Protein AF-A0A9E2KYR6-F1 (afdb_monomer_lite)

Secondary structure (DSSP, 8-state):
--------HHHHS--EETTEEHHHHHHHHHHHHHHHHHH--GGGHHHHHHHHHHHHHHHHH-TTHHHHHHHHHHHHHH--

Sequence (80 aa):
MNTKMPLYRGMTIDKTVRGLPRNIFYSLCMAGIISVAVFNNIYILIPFLLIYFILRTINKKDSKMLENFIRRSLKKYISY

InterPro domains:
  IPR007792 Type IV secretion system VirB3/TrbD-like [PF05101] (5-69)

Structure (mmCIF, N/CA/C/O backbone):
data_AF-A0A9E2KYR6-F1
#
_entry.id   AF-A0A9E2KYR6-F1
#
loop_
_atom_site.group_PDB
_atom_site.id
_atom_site.type_symbol
_atom_site.label_atom_id
_atom_site.label_alt_id
_atom_site.label_comp_id
_atom_site.label_asym_id
_atom_site.label_entity_id
_atom_site.label_seq_id
_atom_site.pdbx_PDB_ins_code
_atom_site.Cartn_x
_atom_site.Cartn_y
_atom_site.Cartn_z
_atom_site.occupancy
_atom_site.B_iso_or_equiv
_atom_site.auth_seq_id
_atom_site.auth_comp_id
_atom_site.auth_asym_id
_atom_site.auth_atom_id
_atom_site.pdbx_PDB_model_num
ATOM 1 N N . MET A 1 1 ? 20.192 -24.943 -34.863 1.00 42.03 1 MET A N 1
ATOM 2 C CA . MET A 1 1 ? 18.991 -24.079 -34.864 1.00 42.03 1 MET A CA 1
ATOM 3 C C . MET A 1 1 ? 18.874 -23.470 -33.470 1.00 42.03 1 MET A C 1
ATOM 5 O O . MET A 1 1 ? 18.751 -24.217 -32.512 1.00 42.03 1 MET A O 1
ATOM 9 N N . ASN A 1 2 ? 19.078 -22.158 -33.323 1.00 49.44 2 ASN A N 1
ATOM 10 C CA . ASN A 1 2 ? 19.160 -21.495 -32.016 1.00 49.44 2 ASN A CA 1
ATOM 11 C C . ASN A 1 2 ? 17.734 -21.217 -31.507 1.00 49.44 2 ASN A C 1
ATOM 13 O O . ASN A 1 2 ? 17.130 -20.210 -31.874 1.00 49.44 2 ASN A O 1
ATOM 17 N N . THR A 1 3 ? 17.161 -22.148 -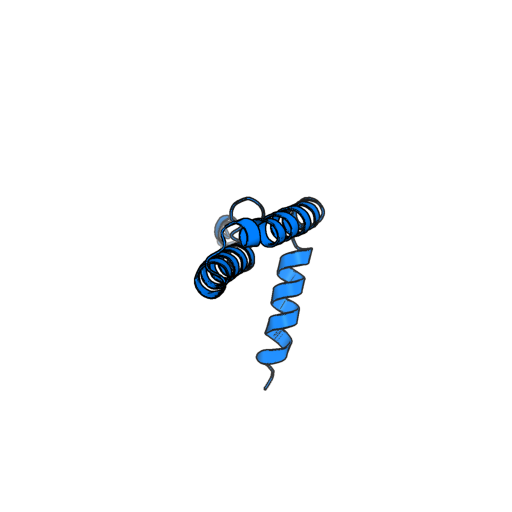30.742 1.00 55.19 3 THR A N 1
ATOM 18 C CA . THR A 1 3 ? 15.816 -22.041 -30.153 1.00 55.19 3 THR A CA 1
ATOM 19 C C . THR A 1 3 ? 15.809 -21.004 -29.034 1.00 55.19 3 THR A C 1
ATOM 21 O O . THR A 1 3 ? 15.842 -21.327 -27.849 1.00 55.19 3 THR A O 1
ATOM 24 N N . LYS A 1 4 ? 15.767 -19.724 -29.407 1.00 59.19 4 LYS A N 1
ATOM 25 C CA . LYS A 1 4 ? 15.447 -18.645 -28.475 1.00 59.19 4 LYS A CA 1
ATOM 26 C C . LYS A 1 4 ? 13.949 -18.727 -28.178 1.00 59.19 4 LYS A C 1
ATOM 28 O O . LYS A 1 4 ? 13.138 -18.261 -28.972 1.00 59.19 4 LYS A O 1
ATOM 33 N N . MET A 1 5 ? 13.588 -19.366 -27.065 1.00 65.19 5 MET A N 1
ATOM 34 C CA . MET A 1 5 ? 12.225 -19.333 -26.526 1.00 65.19 5 MET A CA 1
ATOM 35 C C . MET A 1 5 ? 11.780 -17.866 -26.401 1.00 65.19 5 MET A C 1
ATOM 37 O O . MET A 1 5 ? 12.487 -17.085 -25.753 1.00 65.19 5 MET A O 1
ATOM 41 N N . PRO A 1 6 ? 10.650 -17.454 -27.004 1.00 58.84 6 PRO A N 1
ATOM 42 C CA . PRO A 1 6 ? 10.132 -16.110 -26.819 1.00 58.84 6 PRO A CA 1
ATOM 43 C C . PRO A 1 6 ? 9.658 -15.993 -25.371 1.00 58.84 6 PRO A C 1
ATOM 45 O O . PRO A 1 6 ? 8.584 -16.467 -25.008 1.00 58.84 6 PRO A O 1
ATOM 48 N N . LEU A 1 7 ? 10.487 -15.389 -24.520 1.00 58.25 7 LEU A N 1
ATOM 49 C CA . LEU A 1 7 ? 10.090 -14.998 -23.174 1.00 58.25 7 LEU A CA 1
ATOM 50 C C . LEU A 1 7 ? 8.886 -14.065 -23.308 1.00 58.25 7 LEU A C 1
ATOM 52 O O . LEU A 1 7 ? 9.013 -12.920 -23.748 1.00 58.25 7 LEU A O 1
ATOM 56 N N . TYR A 1 8 ? 7.707 -14.582 -22.960 1.00 54.25 8 TYR A N 1
ATOM 57 C CA . TYR A 1 8 ? 6.479 -13.810 -22.867 1.00 54.25 8 TYR A CA 1
ATOM 58 C C . TYR A 1 8 ? 6.737 -12.643 -21.913 1.00 54.25 8 TYR A C 1
ATOM 60 O O . TYR A 1 8 ? 6.755 -12.817 -20.695 1.00 54.25 8 TYR A O 1
ATOM 68 N N . ARG A 1 9 ? 6.933 -11.436 -22.464 1.00 51.41 9 ARG A N 1
ATOM 69 C CA . ARG A 1 9 ? 7.186 -10.208 -21.687 1.00 51.41 9 ARG A CA 1
ATOM 70 C C . ARG A 1 9 ? 6.142 -9.996 -20.587 1.00 51.41 9 ARG A C 1
ATOM 72 O O . ARG A 1 9 ? 6.475 -9.443 -19.548 1.00 51.41 9 ARG A O 1
ATOM 79 N N . GLY A 1 10 ? 4.917 -10.496 -20.774 1.00 52.25 10 GLY A N 1
ATOM 80 C CA . GLY A 1 10 ? 3.843 -10.475 -19.777 1.00 52.25 10 GLY A CA 1
ATOM 81 C C . GLY A 1 10 ? 4.133 -11.226 -18.471 1.00 52.25 10 GLY A C 1
ATOM 82 O O . GLY A 1 10 ? 3.589 -10.847 -17.441 1.00 52.25 10 GLY A O 1
ATOM 83 N N . MET A 1 11 ? 5.000 -12.247 -18.476 1.00 50.66 11 MET A N 1
ATOM 84 C CA . MET A 1 11 ? 5.409 -12.951 -17.248 1.00 50.66 11 MET A CA 1
ATOM 85 C C . MET A 1 11 ? 6.438 -12.165 -16.429 1.00 50.66 11 MET A C 1
ATOM 87 O O . MET A 1 11 ? 6.504 -12.334 -15.216 1.00 50.66 11 MET A O 1
ATOM 91 N N . THR A 1 12 ? 7.216 -11.298 -17.079 1.00 52.56 12 THR A N 1
ATOM 92 C CA . THR A 1 12 ? 8.239 -10.449 -16.445 1.00 52.56 12 THR A CA 1
ATOM 93 C C . THR A 1 12 ? 7.738 -9.057 -16.069 1.00 52.56 12 THR A C 1
ATOM 95 O O . THR A 1 12 ? 8.500 -8.286 -15.499 1.00 52.56 12 THR A O 1
ATOM 98 N N . ILE A 1 13 ? 6.498 -8.697 -16.418 1.00 54.53 13 ILE A N 1
ATOM 99 C CA . ILE A 1 13 ? 5.920 -7.415 -16.008 1.00 54.53 13 ILE A CA 1
ATOM 100 C C . ILE A 1 13 ? 5.450 -7.560 -14.567 1.00 54.53 13 ILE A C 1
ATOM 102 O O . ILE A 1 13 ? 4.531 -8.330 -14.272 1.00 54.53 13 ILE A O 1
ATOM 106 N N . ASP A 1 14 ? 6.073 -6.792 -13.680 1.00 56.97 14 ASP A N 1
ATOM 107 C CA . ASP A 1 14 ? 5.662 -6.691 -12.291 1.00 56.97 14 ASP A CA 1
ATOM 108 C C . ASP A 1 14 ? 4.180 -6.337 -12.228 1.00 56.97 14 ASP A C 1
ATOM 110 O O . ASP A 1 14 ? 3.727 -5.316 -12.756 1.00 56.97 14 ASP A O 1
ATOM 114 N N . LYS A 1 15 ? 3.399 -7.244 -11.628 1.00 64.56 15 LYS A N 1
ATOM 115 C CA . LYS A 1 15 ? 1.947 -7.110 -11.497 1.00 64.56 15 LYS A CA 1
ATOM 116 C C . LYS A 1 15 ? 1.668 -5.905 -10.605 1.00 64.56 15 LYS A C 1
ATOM 118 O O . LYS A 1 15 ? 1.599 -6.018 -9.382 1.00 64.56 15 LYS A O 1
ATOM 123 N N . THR A 1 16 ? 1.537 -4.739 -11.218 1.00 68.62 16 THR A N 1
ATOM 124 C CA . THR A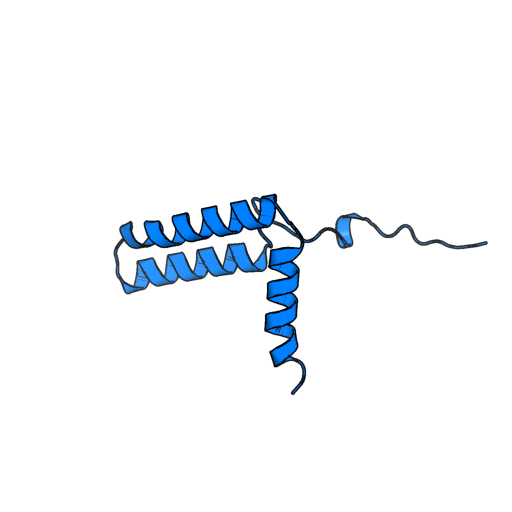 1 16 ? 1.116 -3.515 -10.551 1.00 68.62 16 THR A CA 1
ATOM 125 C C . THR A 1 16 ? -0.401 -3.398 -10.640 1.00 68.62 16 THR A C 1
ATOM 127 O O . THR A 1 16 ? -1.015 -3.674 -11.668 1.00 68.62 16 THR A O 1
ATOM 130 N N . VAL A 1 17 ? -1.033 -3.019 -9.536 1.00 69.62 17 VAL A N 1
ATOM 131 C CA . VAL A 1 17 ? -2.467 -2.743 -9.448 1.00 69.62 17 VAL A CA 1
ATOM 132 C C . VAL A 1 17 ? -2.612 -1.258 -9.146 1.00 69.62 17 VAL A C 1
ATOM 134 O O . VAL A 1 17 ? -2.014 -0.755 -8.198 1.00 69.62 17 VAL A O 1
ATOM 137 N N . ARG A 1 18 ? -3.361 -0.533 -9.990 1.00 70.38 18 ARG A N 1
ATOM 138 C CA . ARG A 1 18 ? -3.579 0.926 -9.873 1.00 70.38 18 ARG A CA 1
ATOM 139 C C . ARG A 1 18 ? -2.285 1.759 -9.740 1.00 70.38 18 ARG A C 1
ATOM 141 O O . ARG A 1 18 ? -2.295 2.851 -9.176 1.00 70.38 18 ARG A O 1
ATOM 148 N N . GLY A 1 19 ? -1.178 1.275 -10.308 1.00 72.00 19 GLY A N 1
ATOM 149 C CA . GLY A 1 19 ? 0.112 1.968 -10.293 1.00 72.00 19 GLY A CA 1
ATOM 150 C C . GLY A 1 19 ? 0.954 1.739 -9.036 1.00 72.00 19 GLY A C 1
ATOM 151 O O . GLY A 1 19 ? 1.898 2.490 -8.825 1.00 72.00 19 GLY A O 1
ATOM 152 N N . LEU A 1 20 ? 0.644 0.722 -8.225 1.00 78.06 20 LEU A N 1
ATOM 153 C CA . LEU A 1 20 ? 1.484 0.223 -7.129 1.00 78.06 20 LEU A CA 1
ATOM 154 C C . LEU A 1 20 ? 1.740 -1.279 -7.287 1.00 78.06 20 LEU A C 1
ATOM 156 O O . LEU A 1 20 ? 0.898 -1.967 -7.864 1.00 78.06 20 LEU A O 1
ATOM 160 N N . PRO A 1 21 ? 2.845 -1.830 -6.759 1.00 81.00 21 PRO A N 1
ATOM 161 C CA . PRO A 1 21 ? 3.029 -3.275 -6.694 1.00 81.00 21 PRO A CA 1
ATOM 162 C C . PRO A 1 21 ? 1.856 -3.938 -5.969 1.00 81.00 21 PRO A C 1
ATOM 164 O O . PRO A 1 21 ? 1.443 -3.484 -4.898 1.00 81.00 21 PRO A O 1
ATOM 167 N N . ARG A 1 22 ? 1.333 -5.028 -6.543 1.00 80.81 22 ARG A N 1
ATOM 168 C CA . ARG A 1 22 ? 0.148 -5.744 -6.047 1.00 80.81 22 ARG A CA 1
ATOM 169 C C . ARG A 1 22 ? 0.180 -5.989 -4.535 1.00 80.81 22 ARG A C 1
ATOM 171 O O . ARG A 1 22 ? -0.814 -5.750 -3.858 1.00 80.81 22 ARG A O 1
ATOM 178 N N . ASN A 1 23 ? 1.320 -6.436 -4.015 1.00 79.56 23 ASN A N 1
ATOM 179 C CA . ASN A 1 23 ? 1.465 -6.806 -2.607 1.00 79.56 23 ASN A CA 1
ATOM 180 C C . ASN A 1 23 ? 1.311 -5.600 -1.670 1.00 79.56 23 ASN A C 1
ATOM 182 O O . ASN A 1 23 ? 0.638 -5.718 -0.652 1.00 79.56 23 ASN A O 1
ATOM 186 N N . ILE A 1 24 ? 1.872 -4.440 -2.038 1.00 81.81 24 ILE A N 1
ATOM 187 C CA . ILE A 1 24 ? 1.738 -3.197 -1.258 1.00 81.81 24 ILE A CA 1
ATOM 188 C C . ILE A 1 24 ? 0.303 -2.688 -1.309 1.00 81.81 24 ILE A C 1
ATOM 190 O O . ILE A 1 24 ? -0.232 -2.241 -0.302 1.00 81.81 24 ILE A O 1
ATOM 194 N N . PHE A 1 25 ? -0.334 -2.752 -2.478 1.00 84.75 25 PHE A N 1
ATOM 195 C CA . PHE A 1 25 ? -1.712 -2.295 -2.608 1.00 84.75 25 PHE A CA 1
ATOM 196 C C . PHE A 1 25 ? -2.658 -3.110 -1.713 1.00 84.75 25 PHE A C 1
ATOM 198 O O . PHE A 1 25 ? -3.431 -2.537 -0.948 1.00 84.75 25 PHE A O 1
ATOM 205 N N . TYR A 1 26 ? -2.558 -4.443 -1.751 1.00 85.12 26 TYR A 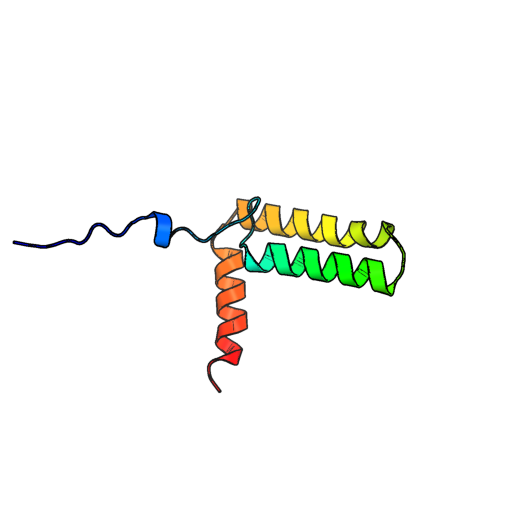N 1
ATOM 206 C CA . TYR A 1 26 ? -3.401 -5.303 -0.919 1.00 85.12 26 TYR A CA 1
ATOM 207 C C . TYR A 1 26 ? -3.091 -5.190 0.574 1.00 85.12 26 TYR A C 1
ATOM 209 O O . TYR A 1 26 ? -4.032 -5.193 1.365 1.00 85.12 26 TYR A O 1
ATOM 217 N N . SER A 1 27 ? -1.821 -5.047 0.971 1.00 86.25 27 SER A N 1
ATOM 218 C CA . SER A 1 27 ? -1.482 -4.843 2.384 1.00 86.25 27 SER A CA 1
ATOM 219 C C . SER A 1 27 ? -2.041 -3.523 2.913 1.00 86.25 27 SER A C 1
ATOM 221 O O . SER A 1 27 ? -2.580 -3.497 4.017 1.00 86.25 27 SER A O 1
ATOM 223 N N . LEU A 1 28 ? -2.003 -2.455 2.109 1.00 87.06 28 LEU A N 1
ATOM 224 C CA . LEU A 1 28 ? -2.577 -1.161 2.474 1.00 87.06 28 LEU A CA 1
ATOM 225 C C . LEU A 1 28 ? -4.102 -1.240 2.644 1.00 87.06 28 LEU A C 1
ATOM 227 O O . LEU A 1 28 ? -4.640 -0.709 3.613 1.00 87.06 28 LEU A O 1
ATOM 231 N N . CYS A 1 29 ? -4.796 -1.929 1.732 1.00 87.25 29 CYS A N 1
ATOM 232 C CA . CYS A 1 29 ? -6.242 -2.139 1.830 1.00 87.25 29 CYS A CA 1
ATOM 233 C C . CYS A 1 29 ? -6.620 -2.961 3.066 1.00 87.25 29 CYS A C 1
ATOM 235 O O . CYS A 1 29 ? -7.534 -2.575 3.790 1.00 87.25 29 CYS A O 1
ATOM 237 N N . MET A 1 30 ? -5.912 -4.063 3.331 1.00 89.75 30 MET A N 1
ATOM 238 C CA . MET A 1 30 ? -6.156 -4.890 4.516 1.00 89.75 30 MET A CA 1
ATOM 239 C C . MET A 1 30 ? -5.921 -4.107 5.808 1.00 89.75 30 MET A C 1
ATOM 241 O O . MET A 1 30 ? -6.780 -4.105 6.685 1.00 89.75 30 MET A O 1
ATOM 245 N N . ALA A 1 31 ? -4.803 -3.381 5.902 1.00 88.56 31 ALA A N 1
ATOM 246 C CA . ALA A 1 31 ? -4.505 -2.542 7.058 1.00 88.56 31 ALA A CA 1
ATOM 247 C C . ALA A 1 31 ? -5.574 -1.457 7.270 1.00 88.56 31 ALA A C 1
ATOM 249 O O . ALA A 1 31 ? -5.993 -1.233 8.403 1.00 88.56 31 ALA A O 1
ATOM 250 N N . GLY A 1 32 ? -6.066 -0.839 6.191 1.00 87.50 32 GLY A N 1
ATOM 251 C CA . GLY A 1 32 ? -7.157 0.133 6.253 1.00 87.50 32 GLY A CA 1
ATOM 252 C C . GLY A 1 32 ? -8.463 -0.470 6.777 1.00 87.50 32 GLY A C 1
ATOM 253 O O . GLY A 1 32 ? -9.074 0.099 7.676 1.00 87.50 32 GLY A O 1
ATOM 254 N N . ILE A 1 33 ? -8.868 -1.642 6.273 1.00 88.25 33 ILE A N 1
ATOM 255 C CA . ILE A 1 33 ? -10.089 -2.336 6.722 1.00 88.25 33 ILE A CA 1
ATOM 256 C C . ILE A 1 33 ? -9.984 -2.723 8.202 1.00 88.25 33 ILE A C 1
ATOM 258 O O . ILE A 1 33 ? -10.907 -2.453 8.968 1.00 88.25 33 ILE A O 1
ATOM 262 N N . ILE A 1 34 ? -8.853 -3.306 8.617 1.00 89.94 34 ILE A N 1
ATOM 263 C CA . ILE A 1 34 ? -8.612 -3.681 10.018 1.00 89.94 34 ILE A CA 1
ATOM 264 C C . ILE A 1 34 ? -8.654 -2.439 10.909 1.00 89.94 34 ILE A C 1
ATOM 266 O O . ILE A 1 34 ? -9.286 -2.452 11.959 1.00 89.94 34 ILE A O 1
ATOM 270 N N . SER A 1 35 ? -8.023 -1.346 10.483 1.00 86.94 35 SER A N 1
ATOM 271 C CA . SER A 1 35 ? -7.998 -0.107 11.255 1.00 86.94 35 SER A CA 1
ATOM 272 C C . SER A 1 35 ? -9.400 0.489 11.430 1.00 86.94 35 SER A C 1
ATOM 274 O O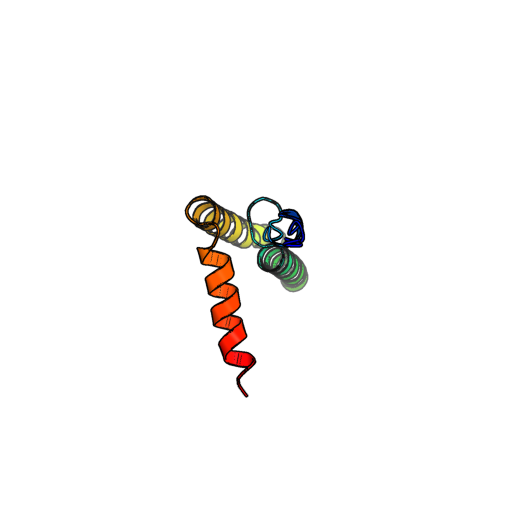 . SER A 1 35 ? -9.776 0.846 12.544 1.00 86.94 35 SER A O 1
ATOM 276 N N . VAL A 1 36 ? -10.223 0.506 10.378 1.00 88.12 36 VAL A N 1
ATOM 277 C CA . VAL A 1 36 ? -11.626 0.938 10.489 1.00 88.12 36 VAL A CA 1
ATOM 278 C C . VAL A 1 36 ? -12.417 0.024 11.423 1.00 88.12 36 VAL A C 1
ATOM 280 O O . VAL A 1 36 ? -13.185 0.530 12.233 1.00 88.12 36 VAL A O 1
ATOM 283 N N . ALA A 1 37 ? -12.210 -1.293 11.361 1.00 88.19 37 ALA A N 1
ATOM 284 C CA . ALA A 1 37 ? -12.897 -2.245 12.234 1.00 88.19 37 ALA A CA 1
ATOM 285 C C . ALA A 1 37 ? -12.516 -2.081 13.718 1.00 88.19 37 ALA A C 1
ATOM 287 O O . ALA A 1 37 ? -13.379 -2.182 14.582 1.00 88.19 37 ALA A O 1
ATOM 288 N N . VAL A 1 38 ? -11.243 -1.799 14.019 1.00 90.69 38 VAL A N 1
ATOM 289 C CA . VAL A 1 38 ? -10.741 -1.649 15.399 1.00 90.69 38 VAL A CA 1
ATOM 290 C C . VAL A 1 38 ? -11.235 -0.361 16.048 1.00 90.69 38 VAL A C 1
ATOM 292 O O . VAL A 1 38 ? -11.649 -0.359 17.202 1.00 90.69 38 VAL A O 1
ATOM 295 N N . PHE A 1 39 ? -11.181 0.746 15.315 1.00 89.25 39 PHE A N 1
ATOM 296 C CA . PHE A 1 39 ? -11.514 2.061 15.858 1.00 89.25 39 PHE A CA 1
ATOM 297 C C . PHE A 1 39 ? -12.959 2.489 15.570 1.00 89.25 39 PHE A C 1
ATOM 299 O O . PHE A 1 39 ? -13.385 3.550 16.023 1.00 89.25 39 PHE A O 1
ATOM 306 N N . ASN A 1 40 ? -13.691 1.688 14.789 1.00 87.06 40 ASN A N 1
ATOM 307 C CA . ASN A 1 40 ? -15.070 1.906 14.351 1.00 87.06 40 ASN A CA 1
ATOM 308 C C . ASN A 1 40 ? -15.332 3.318 13.795 1.00 87.06 40 ASN A C 1
ATOM 310 O O . ASN A 1 40 ? -16.412 3.885 13.948 1.00 87.06 40 ASN A O 1
ATOM 314 N N . ASN A 1 41 ? -14.311 3.915 13.179 1.00 86.50 41 ASN A N 1
ATOM 315 C CA . ASN A 1 41 ? -14.349 5.286 12.703 1.00 86.50 41 ASN A CA 1
ATOM 316 C C . ASN A 1 41 ? -13.813 5.360 11.273 1.00 86.50 41 ASN A C 1
ATOM 318 O O . ASN A 1 41 ? -12.652 5.056 10.998 1.00 86.50 41 ASN A O 1
ATOM 322 N N . ILE A 1 42 ? -14.672 5.802 10.354 1.00 84.25 42 ILE A N 1
ATOM 323 C CA . ILE A 1 42 ? -14.362 5.870 8.926 1.00 84.25 42 ILE A CA 1
ATOM 324 C C . ILE A 1 42 ? -13.324 6.952 8.593 1.00 84.25 42 ILE A C 1
ATOM 326 O O . ILE A 1 42 ? -12.602 6.821 7.605 1.00 84.25 42 ILE A O 1
ATOM 330 N N . TYR A 1 43 ? -13.178 7.983 9.438 1.00 86.50 43 TYR A N 1
ATOM 331 C CA . TYR A 1 43 ? -12.185 9.048 9.248 1.00 86.50 43 TYR A CA 1
ATOM 332 C C . TYR A 1 43 ? -10.746 8.529 9.307 1.00 86.50 43 TYR A C 1
ATOM 334 O O . TYR A 1 43 ? -9.827 9.160 8.788 1.00 86.50 43 TYR A O 1
ATOM 342 N N . ILE A 1 44 ? -10.542 7.335 9.859 1.00 85.94 44 ILE A N 1
ATOM 343 C CA . ILE A 1 44 ? -9.233 6.691 9.925 1.00 85.94 44 ILE A CA 1
ATOM 344 C C . ILE A 1 44 ? -8.751 6.229 8.550 1.00 85.94 44 ILE A C 1
ATOM 346 O O . ILE A 1 44 ? -7.558 6.030 8.374 1.00 85.94 44 ILE A O 1
ATOM 350 N N . LEU A 1 45 ? -9.605 6.177 7.523 1.00 85.00 45 LEU A N 1
ATOM 351 C CA . LEU A 1 45 ? -9.161 5.954 6.141 1.00 85.00 45 LEU A CA 1
ATOM 352 C C . LEU A 1 45 ? -8.354 7.126 5.561 1.00 85.00 45 LEU A C 1
ATOM 354 O O . LEU A 1 45 ? -7.576 6.917 4.630 1.00 85.00 45 LEU A O 1
ATOM 358 N N . ILE A 1 46 ? -8.502 8.343 6.098 1.00 87.38 46 ILE A N 1
ATOM 359 C CA . ILE A 1 46 ? -7.809 9.548 5.615 1.00 87.38 46 ILE A CA 1
ATOM 360 C C . ILE A 1 46 ? -6.277 9.377 5.620 1.00 87.38 46 ILE A C 1
ATOM 362 O O . ILE A 1 46 ? -5.662 9.585 4.568 1.00 87.38 46 ILE A O 1
ATOM 366 N N . PRO A 1 47 ? -5.624 8.953 6.722 1.00 88.00 47 PRO A N 1
ATOM 367 C CA . PRO A 1 47 ? -4.183 8.703 6.711 1.00 88.00 47 PRO A CA 1
ATOM 368 C C . PRO A 1 47 ? -3.773 7.590 5.735 1.00 88.00 47 PRO A C 1
ATOM 370 O O . PRO A 1 47 ? -2.743 7.719 5.075 1.00 88.00 47 PRO A O 1
ATOM 373 N N . PHE A 1 48 ? -4.579 6.536 5.556 1.00 87.06 48 PHE A N 1
ATOM 374 C CA . PHE A 1 48 ? -4.275 5.483 4.574 1.00 87.06 48 PHE A CA 1
ATOM 375 C C . PHE A 1 48 ? -4.335 5.997 3.132 1.00 87.06 48 PHE A C 1
ATOM 377 O O . PHE A 1 48 ? -3.490 5.633 2.312 1.00 87.06 48 PHE A O 1
ATOM 384 N N . LEU A 1 49 ? -5.287 6.880 2.819 1.00 86.94 49 LEU A N 1
ATOM 385 C CA . LEU A 1 49 ? -5.368 7.540 1.515 1.00 86.94 49 LEU A CA 1
ATOM 386 C C . LEU A 1 49 ? -4.159 8.447 1.265 1.00 86.94 49 LEU A C 1
ATOM 388 O O . LEU A 1 49 ? -3.585 8.403 0.176 1.00 86.94 49 LEU A O 1
ATOM 392 N N . LEU A 1 50 ? -3.725 9.219 2.265 1.00 90.31 50 LEU A N 1
ATOM 393 C CA . LEU A 1 50 ? -2.510 10.036 2.165 1.00 90.31 50 LEU A CA 1
ATOM 394 C C . LEU A 1 50 ? -1.276 9.173 1.874 1.00 90.31 50 LEU A C 1
ATOM 396 O O . LEU A 1 50 ? -0.531 9.454 0.932 1.00 90.31 50 LEU A O 1
ATOM 400 N N . ILE A 1 51 ? -1.100 8.079 2.617 1.00 88.75 51 ILE A N 1
ATOM 401 C CA . ILE A 1 51 ? 0.000 7.130 2.409 1.00 88.75 51 ILE A CA 1
A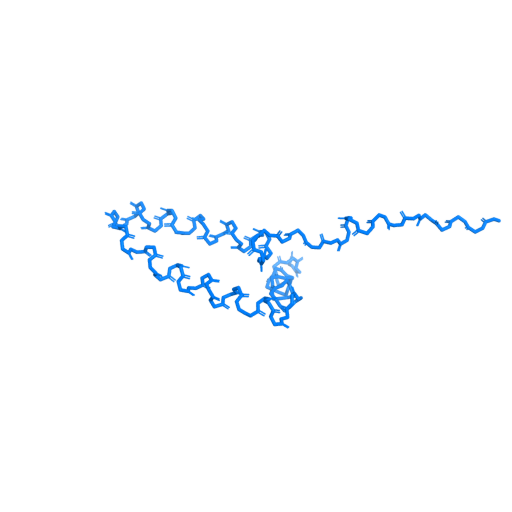TOM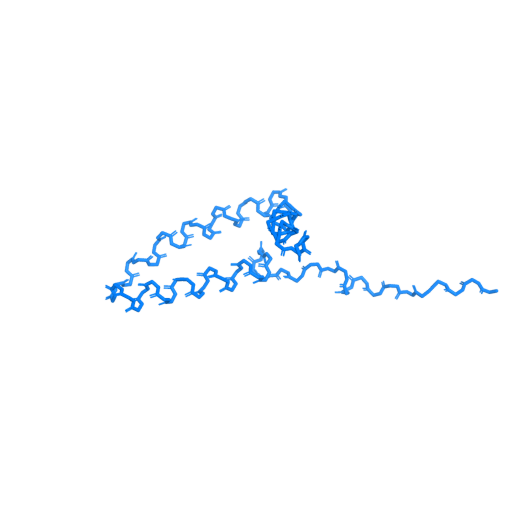 402 C C . ILE A 1 51 ? -0.057 6.531 0.994 1.00 88.75 51 ILE A C 1
ATOM 404 O O . ILE A 1 51 ? 0.967 6.467 0.310 1.00 88.75 51 ILE A O 1
ATOM 408 N N . TYR A 1 52 ? -1.247 6.160 0.509 1.00 88.19 52 TYR A N 1
ATOM 409 C CA . TYR A 1 52 ? -1.441 5.672 -0.858 1.00 88.19 52 TYR A CA 1
ATOM 410 C C . TYR A 1 52 ? -0.975 6.684 -1.913 1.00 88.19 52 TYR A C 1
ATOM 412 O O . TYR A 1 52 ? -0.262 6.309 -2.845 1.00 88.19 52 TYR A O 1
ATOM 420 N N . PHE A 1 53 ? -1.342 7.962 -1.782 1.00 87.94 53 PHE A N 1
ATOM 421 C CA . PHE A 1 53 ? -0.934 8.996 -2.738 1.00 87.94 53 PHE A CA 1
ATOM 422 C C . PHE A 1 53 ? 0.580 9.223 -2.747 1.00 87.94 53 PHE A C 1
ATOM 424 O O . PHE A 1 53 ? 1.165 9.373 -3.825 1.00 87.94 53 PHE A O 1
ATOM 431 N N . ILE A 1 54 ? 1.224 9.189 -1.578 1.00 87.19 54 ILE A N 1
ATOM 432 C CA . ILE A 1 54 ? 2.683 9.303 -1.458 1.00 87.19 54 ILE A CA 1
ATOM 433 C C . ILE A 1 54 ? 3.358 8.118 -2.157 1.00 87.19 54 ILE A C 1
ATOM 435 O O . ILE A 1 54 ? 4.174 8.315 -3.059 1.00 87.19 54 ILE A O 1
ATOM 439 N N . LEU A 1 55 ? 2.960 6.888 -1.816 1.00 83.94 55 LEU A N 1
ATOM 440 C CA . LEU A 1 55 ? 3.492 5.663 -2.422 1.00 83.94 55 LEU A CA 1
ATOM 441 C C . LEU A 1 55 ? 3.287 5.654 -3.940 1.00 83.94 55 LEU A C 1
ATOM 443 O O . LEU A 1 55 ? 4.198 5.306 -4.689 1.00 83.94 55 LEU A O 1
ATOM 447 N N . ARG A 1 56 ? 2.109 6.072 -4.412 1.00 83.69 56 ARG A N 1
ATOM 448 C CA . ARG A 1 56 ? 1.793 6.158 -5.841 1.00 83.69 56 ARG A CA 1
ATOM 449 C C . ARG A 1 56 ? 2.663 7.189 -6.556 1.00 83.69 56 ARG A C 1
ATOM 451 O O . ARG A 1 56 ? 3.107 6.933 -7.671 1.00 83.69 56 ARG A O 1
ATOM 458 N N . THR A 1 57 ? 2.920 8.334 -5.929 1.00 83.44 57 THR A N 1
ATOM 459 C CA . THR A 1 57 ? 3.793 9.378 -6.488 1.00 83.44 57 THR A CA 1
ATOM 460 C C . THR A 1 57 ? 5.234 8.887 -6.595 1.00 83.44 57 THR A C 1
ATOM 462 O O . THR A 1 57 ? 5.865 9.067 -7.637 1.00 83.44 57 THR A O 1
ATOM 465 N N . ILE A 1 58 ? 5.728 8.196 -5.564 1.00 81.44 58 ILE A N 1
ATOM 466 C CA . ILE A 1 58 ? 7.061 7.582 -5.568 1.00 81.44 58 ILE A CA 1
ATOM 467 C C . ILE A 1 58 ? 7.152 6.526 -6.675 1.00 81.44 58 ILE A C 1
ATOM 469 O O . ILE A 1 58 ? 8.061 6.583 -7.500 1.00 81.44 58 ILE A O 1
ATOM 473 N N . ASN A 1 59 ? 6.173 5.622 -6.761 1.00 80.12 59 ASN A N 1
ATOM 474 C CA . ASN A 1 59 ? 6.175 4.550 -7.757 1.00 80.12 59 ASN A CA 1
ATOM 475 C C . ASN A 1 59 ? 6.008 5.062 -9.199 1.00 80.12 59 ASN A C 1
ATOM 477 O O . ASN A 1 59 ? 6.498 4.442 -10.138 1.00 80.12 59 ASN A O 1
ATOM 481 N N . LYS A 1 60 ? 5.332 6.204 -9.393 1.00 77.56 60 LYS A N 1
ATOM 482 C CA . LYS A 1 60 ? 5.237 6.873 -10.701 1.00 77.56 60 LYS A CA 1
ATOM 483 C C . LYS A 1 60 ? 6.590 7.433 -11.151 1.00 77.56 60 LYS A C 1
ATOM 485 O O . LYS A 1 60 ? 6.857 7.457 -12.348 1.00 77.56 60 LYS A O 1
ATOM 490 N N . LYS A 1 61 ? 7.421 7.896 -10.211 1.00 75.25 61 LYS A N 1
ATOM 491 C CA . LYS A 1 61 ? 8.759 8.431 -10.493 1.00 75.25 61 LYS A CA 1
ATOM 492 C C . LYS A 1 61 ? 9.777 7.315 -10.734 1.00 75.25 61 LYS A C 1
ATOM 494 O O . LYS A 1 61 ? 10.604 7.441 -11.629 1.00 75.25 61 LYS A O 1
ATOM 499 N N . ASP A 1 62 ? 9.689 6.232 -9.967 1.00 70.50 62 ASP A N 1
ATOM 500 C CA . ASP A 1 62 ? 10.527 5.046 -10.131 1.00 70.50 62 ASP A CA 1
ATOM 501 C C . ASP A 1 62 ? 9.738 3.779 -9.766 1.00 70.50 62 ASP A C 1
ATOM 503 O O . ASP A 1 62 ? 9.474 3.485 -8.598 1.00 70.50 62 ASP A O 1
ATOM 507 N N . SER A 1 63 ? 9.367 3.023 -10.800 1.00 66.25 63 SER A N 1
ATOM 508 C CA . SER A 1 63 ? 8.536 1.818 -10.690 1.00 66.25 63 SER A CA 1
ATOM 509 C C . SER A 1 63 ? 9.241 0.641 -10.015 1.00 66.25 63 SER A C 1
ATOM 511 O O . SER A 1 63 ? 8.573 -0.254 -9.500 1.00 66.25 63 SER A O 1
ATOM 513 N N . LYS A 1 64 ? 10.581 0.635 -9.989 1.00 67.81 64 LYS A N 1
ATOM 514 C CA . LYS A 1 64 ? 11.378 -0.456 -9.408 1.00 67.81 64 LYS A CA 1
ATOM 515 C C . LYS A 1 64 ? 11.806 -0.169 -7.977 1.00 67.81 64 LYS A C 1
ATOM 517 O O . LYS A 1 64 ? 12.189 -1.090 -7.261 1.00 67.81 64 LYS A O 1
ATOM 522 N N . MET A 1 65 ? 11.743 1.087 -7.543 1.00 71.94 65 MET A N 1
ATOM 523 C CA . MET A 1 65 ? 12.145 1.522 -6.202 1.00 71.94 65 MET A CA 1
ATOM 524 C C . MET A 1 65 ? 11.352 0.795 -5.110 1.00 71.94 65 MET A C 1
ATOM 526 O O . MET A 1 65 ? 11.935 0.185 -4.211 1.00 71.94 65 MET A O 1
ATOM 530 N N . LEU A 1 66 ? 10.021 0.787 -5.233 1.00 70.06 66 LEU A N 1
ATOM 531 C CA . LEU A 1 66 ? 9.131 0.137 -4.270 1.00 70.06 66 LEU A CA 1
ATOM 532 C C . LEU A 1 66 ? 9.315 -1.383 -4.264 1.00 70.06 66 LEU A C 1
ATOM 534 O O . LEU A 1 66 ? 9.367 -1.998 -3.204 1.00 70.06 66 LEU A O 1
ATOM 538 N N . GLU A 1 67 ? 9.445 -2.001 -5.435 1.00 71.25 67 GLU A N 1
ATOM 539 C CA . GLU A 1 67 ? 9.632 -3.448 -5.525 1.00 71.25 67 GLU A CA 1
ATOM 540 C C . GLU A 1 67 ? 10.997 -3.888 -4.979 1.00 71.25 67 GLU A C 1
ATOM 542 O O . GLU A 1 67 ? 11.079 -4.854 -4.220 1.00 71.25 67 GLU A O 1
ATOM 547 N N . ASN A 1 68 ? 12.064 -3.141 -5.278 1.00 70.94 68 ASN A N 1
ATOM 548 C CA . ASN A 1 68 ? 13.384 -3.372 -4.699 1.00 70.94 68 ASN A CA 1
ATOM 549 C C . ASN A 1 68 ? 13.371 -3.205 -3.179 1.00 70.94 68 ASN A C 1
ATOM 551 O O . ASN A 1 68 ? 14.054 -3.956 -2.482 1.00 70.94 68 ASN A O 1
ATOM 555 N N . PHE A 1 69 ? 12.585 -2.264 -2.653 1.00 74.44 69 PHE A N 1
ATOM 556 C CA . PHE A 1 69 ? 12.400 -2.102 -1.215 1.00 74.44 69 PHE A CA 1
ATOM 557 C C . PHE A 1 69 ? 11.714 -3.324 -0.587 1.00 74.44 69 PHE A C 1
ATOM 559 O O . PHE A 1 69 ? 12.210 -3.845 0.410 1.00 74.44 69 PHE A O 1
ATOM 566 N N . ILE A 1 70 ? 10.643 -3.847 -1.202 1.00 72.12 70 ILE A N 1
ATOM 567 C CA . ILE A 1 70 ? 9.980 -5.091 -0.760 1.00 72.12 70 ILE A CA 1
ATOM 568 C C . ILE A 1 70 ? 10.938 -6.284 -0.840 1.00 72.12 70 ILE A C 1
ATOM 570 O O . ILE A 1 70 ? 11.047 -7.068 0.098 1.00 72.12 70 ILE A O 1
ATOM 574 N N . ARG A 1 71 ? 11.651 -6.450 -1.960 1.00 71.06 71 ARG A N 1
ATOM 575 C CA . ARG A 1 71 ? 12.600 -7.557 -2.133 1.00 71.06 71 ARG A CA 1
ATOM 576 C C . ARG A 1 71 ? 13.713 -7.493 -1.094 1.00 71.06 71 ARG A C 1
ATOM 578 O O . ARG A 1 71 ? 14.081 -8.527 -0.548 1.00 71.06 71 ARG A O 1
ATOM 585 N N . ARG A 1 72 ? 14.246 -6.303 -0.800 1.00 71.31 72 ARG A N 1
ATOM 586 C CA . ARG A 1 72 ? 15.283 -6.117 0.227 1.00 71.31 72 ARG A CA 1
ATOM 587 C C . ARG A 1 72 ? 14.758 -6.368 1.635 1.00 71.31 72 ARG A C 1
ATOM 589 O O . ARG A 1 72 ? 15.462 -7.012 2.408 1.00 71.31 72 ARG A O 1
ATOM 596 N N . SER A 1 73 ? 13.550 -5.905 1.960 1.00 67.06 73 SER A N 1
ATOM 597 C CA . SER A 1 73 ? 12.953 -6.165 3.271 1.00 67.06 73 SER A CA 1
ATOM 598 C C . SER A 1 73 ? 12.688 -7.657 3.470 1.00 67.06 73 SER A C 1
ATOM 600 O O . SER A 1 73 ? 13.068 -8.184 4.506 1.00 67.06 73 SER A O 1
ATOM 602 N N . LEU A 1 74 ? 12.176 -8.367 2.458 1.00 61.81 74 LEU A N 1
ATOM 603 C CA . LEU A 1 74 ? 11.951 -9.818 2.507 1.00 61.81 74 LEU A CA 1
ATOM 604 C C . LEU A 1 74 ? 13.244 -10.644 2.514 1.00 61.81 74 LEU A C 1
ATOM 606 O O . LEU A 1 74 ? 13.322 -11.639 3.231 1.00 61.81 74 LEU A O 1
ATOM 610 N N . LYS A 1 75 ? 14.282 -10.243 1.764 1.00 59.09 75 LYS A N 1
ATOM 611 C CA . LYS A 1 75 ? 15.553 -10.990 1.688 1.00 59.09 75 LYS A CA 1
ATOM 612 C C . LYS A 1 75 ? 16.240 -11.114 3.052 1.00 59.09 75 LYS A C 1
ATOM 614 O O . LYS A 1 75 ? 16.925 -12.103 3.288 1.00 59.09 75 LYS A O 1
ATOM 619 N N . LYS A 1 76 ? 16.017 -10.159 3.963 1.00 55.06 76 LYS A N 1
ATOM 620 C CA . LYS A 1 76 ? 16.534 -10.226 5.337 1.00 55.06 76 LYS A CA 1
ATOM 621 C C . LYS A 1 76 ? 15.945 -11.396 6.145 1.00 55.06 76 LYS A C 1
ATOM 623 O O . LYS A 1 76 ? 16.598 -11.853 7.073 1.00 55.06 76 LYS A O 1
ATOM 628 N N . TYR A 1 77 ? 14.769 -11.906 5.771 1.00 52.28 77 TYR A N 1
ATOM 629 C CA . TYR A 1 77 ? 14.065 -12.981 6.485 1.00 52.28 77 TYR A CA 1
ATOM 630 C C . TYR A 1 77 ? 14.220 -14.374 5.855 1.00 52.28 77 TYR A C 1
ATOM 632 O O . TYR A 1 77 ? 13.791 -15.346 6.456 1.00 52.28 77 TYR A O 1
ATOM 640 N N . ILE A 1 78 ? 14.812 -14.487 4.659 1.00 52.53 78 ILE A N 1
ATOM 641 C CA . ILE A 1 78 ? 14.983 -15.772 3.942 1.00 52.53 78 ILE A CA 1
ATOM 642 C C . ILE A 1 78 ? 16.387 -16.367 4.175 1.00 52.53 78 ILE A C 1
ATOM 644 O O . ILE A 1 78 ? 16.662 -17.496 3.791 1.00 52.53 78 ILE A O 1
ATOM 648 N N . SER A 1 79 ? 17.292 -15.611 4.801 1.00 47.75 79 SER A N 1
ATOM 649 C CA . SER A 1 79 ? 18.683 -16.022 5.032 1.00 47.75 79 SER A CA 1
ATOM 650 C C . SER A 1 79 ? 18.940 -16.596 6.436 1.00 47.75 79 SER A C 1
ATOM 652 O O . SER A 1 79 ? 20.067 -16.484 6.917 1.00 47.75 79 SER A O 1
ATOM 654 N N . TYR A 1 80 ? 17.917 -17.164 7.079 1.00 41.28 80 TYR A N 1
ATOM 655 C CA . TYR A 1 80 ? 18.014 -17.882 8.354 1.00 41.28 80 TYR A CA 1
ATOM 656 C C . TYR A 1 80 ? 17.570 -19.329 8.177 1.00 41.28 80 TYR A C 1
ATOM 658 O O . TYR A 1 80 ? 16.520 -19.528 7.527 1.00 41.28 80 TYR A O 1
#

Radius of gyration: 17.19 Å; chains: 1; bounding box: 34×34×51 Å

Organism: NCBI:txid2838601

Foldseek 3Di:
DPPPPPPPVVVVPQPADPLARPVVVVVLVVVLVVVCVVVVDNCSCVVSVVVVVVRNVVCVVPVCPRVVVVVVVVVVVVPD

pLDDT: mean 73.9, std 14.02, range [41.28, 90.69]